Protein AF-A0A6V7QM79-F1 (afdb_monomer)

Solvent-accessible surface area (backbone atoms only — not comparable to full-atom values): 7433 Å² total; per-residue (Å²): 131,86,89,74,79,96,78,82,86,86,71,83,64,54,64,57,100,72,33,39,35,49,75,49,100,92,46,78,46,76,44,45,66,68,53,53,51,54,50,26,56,75,68,74,34,68,89,51,74,74,52,96,56,44,58,67,88,86,70,82,85,65,92,87,55,96,52,61,73,44,66,37,65,64,51,41,52,52,53,52,55,53,57,62,47,35,79,78,39,63,86,43,41,65,49,52,58,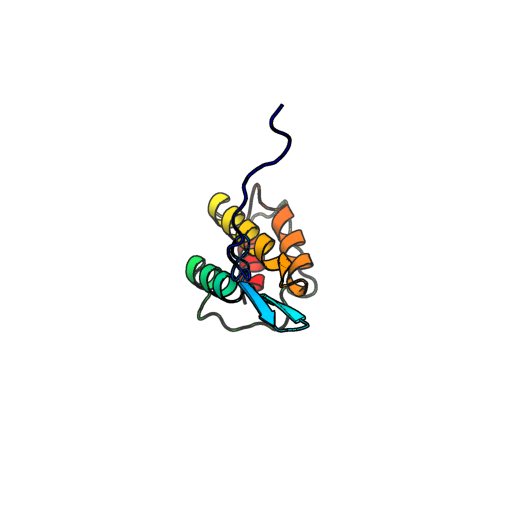59,55,57,78,37,48,85,74,27,26,51,68,50,51,51,53,54,54,41,51,68,48

Foldseek 3Di:
DPPDDDDDDPPDDQDDPQWGWDDDDPDIDIHNVVLLCVLCVVVVNNPPDADPALADPPDDDDLPDPAAWDDLVVLVVLLVSVVVVCVPVVRCVVLSVVLVVCSVTDGPSSVVSSSSNSD

Sequence (119 aa):
MINEFEMTDMGHMAYYLGIEVSQKDEVSFISQKKYAGEILEKFQMADCKPVVTPIEIGLKLNKKGDGKLVNPIYFKQLVGSLRYLTATRSDITYGVGLISRYMEKPTQMHLQAAKRILR

Organism: NCBI:txid296719

Secondary structure (DSSP, 8-state):
-----------S-SEETTEEEEEETTEEEEE-HHHHHHHHHHTT-TTPPP-S-SS-TT----TT--SPB--HHHHHHHHHHHHHHTTT-GGGHHHHHHHGGGSSS-BHHHHHHHHHHT-

Radius of gyration: 18.81 Å; Cα contacts (8 Å, |Δi|>4): 111; chains: 1; bounding box: 40×30×63 Å

pLDDT: mean 91.66, std 7.39, range [57.91, 98.19]

Nearest PDB structures (foldseek):
  1flc-assembly1_D  TM=1.936E-01  e=1.912E+00  Influenza C virus (C/Johannesburg/1/66)
  9h6b-assembly1_B  TM=3.469E-01  e=9.950E+00  Escherichia coli KLY

Mean predicted aligned error: 5.63 Å

Structure (mmCIF, N/CA/C/O backbone):
data_AF-A0A6V7QM79-F1
#
_entry.id   AF-A0A6V7QM79-F1
#
loop_
_atom_site.group_PDB
_atom_site.id
_atom_site.type_symbol
_atom_site.label_atom_id
_atom_site.label_alt_id
_atom_site.label_comp_id
_atom_site.label_asym_id
_atom_site.label_entity_id
_atom_site.label_seq_id
_atom_site.pdbx_PDB_ins_code
_atom_site.Cartn_x
_atom_site.Cartn_y
_atom_site.Cartn_z
_atom_site.occupancy
_atom_site.B_iso_or_equiv
_atom_site.auth_seq_id
_atom_site.auth_comp_id
_atom_site.auth_asym_id
_atom_site.auth_atom_id
_atom_site.pdbx_PDB_model_num
ATOM 1 N N . MET A 1 1 ? 8.038 15.338 44.274 1.00 57.91 1 MET A N 1
ATOM 2 C CA . MET A 1 1 ? 8.011 14.463 43.085 1.00 57.91 1 MET A CA 1
ATOM 3 C C . MET A 1 1 ? 6.551 14.372 42.682 1.00 57.91 1 MET A C 1
ATOM 5 O O . MET A 1 1 ? 5.753 14.005 43.533 1.00 57.91 1 MET A O 1
ATOM 9 N N . ILE A 1 2 ? 6.178 14.850 41.495 1.00 66.12 2 ILE A N 1
ATOM 10 C CA . ILE A 1 2 ? 4.800 14.707 41.007 1.00 66.12 2 ILE A CA 1
ATOM 11 C C . ILE A 1 2 ? 4.726 13.299 40.418 1.00 66.12 2 ILE A C 1
ATOM 13 O O . ILE A 1 2 ? 5.415 13.016 39.442 1.00 66.12 2 ILE A O 1
ATOM 17 N N . ASN A 1 3 ? 3.984 12.412 41.080 1.00 77.94 3 ASN A N 1
ATOM 18 C CA . ASN A 1 3 ? 3.914 10.989 40.734 1.00 77.94 3 ASN A CA 1
ATOM 19 C C . ASN A 1 3 ? 2.774 10.665 39.759 1.00 77.94 3 ASN A C 1
ATOM 21 O O . ASN A 1 3 ? 2.640 9.515 39.354 1.00 77.94 3 ASN A O 1
ATOM 25 N N . GLU A 1 4 ? 1.958 11.654 39.389 1.00 82.69 4 GLU A N 1
ATOM 26 C CA . GLU A 1 4 ? 0.757 11.451 38.581 1.00 82.69 4 GLU A CA 1
ATOM 27 C C . GLU A 1 4 ? 0.588 12.594 37.579 1.00 82.69 4 GLU A C 1
ATOM 29 O O . GLU A 1 4 ? 0.864 13.755 37.885 1.00 82.69 4 GLU A O 1
ATOM 34 N N . PHE A 1 5 ? 0.176 12.239 36.361 1.00 85.94 5 PHE A N 1
ATOM 35 C CA . PHE A 1 5 ? -0.050 13.167 35.258 1.00 85.94 5 PHE A CA 1
ATOM 36 C C . PHE A 1 5 ? -1.551 13.281 35.015 1.00 85.94 5 PHE A C 1
ATOM 38 O O . PHE A 1 5 ? -2.232 12.269 34.853 1.00 85.94 5 PHE A O 1
ATOM 45 N N . GLU A 1 6 ? -2.059 14.507 34.975 1.00 88.00 6 GLU A N 1
ATOM 46 C CA . GLU A 1 6 ? -3.462 14.754 34.663 1.00 88.00 6 GLU A CA 1
ATOM 47 C C . GLU A 1 6 ? -3.719 14.417 33.184 1.00 88.00 6 GLU A C 1
ATOM 49 O O . GLU A 1 6 ? -3.026 14.912 32.291 1.00 88.00 6 GLU A O 1
ATOM 54 N N . MET A 1 7 ? -4.684 13.532 32.919 1.00 91.50 7 MET A N 1
ATOM 55 C CA . MET A 1 7 ? -5.087 13.131 31.569 1.00 91.50 7 MET A CA 1
ATOM 56 C C . MET A 1 7 ? -6.601 13.229 31.411 1.00 91.50 7 MET A C 1
ATOM 58 O O . MET A 1 7 ? -7.361 12.895 32.316 1.00 91.50 7 MET A O 1
ATOM 62 N N . THR A 1 8 ? -7.029 13.675 30.232 1.00 89.19 8 THR A N 1
ATOM 63 C CA . THR A 1 8 ? -8.440 13.783 29.857 1.00 89.19 8 THR A CA 1
ATOM 64 C C . THR A 1 8 ? -8.826 12.614 28.962 1.00 89.19 8 THR A C 1
ATOM 66 O O . THR A 1 8 ? -8.181 12.378 27.940 1.00 89.19 8 THR A O 1
ATOM 69 N N . ASP A 1 9 ? -9.894 11.907 29.326 1.00 88.88 9 ASP A N 1
ATOM 70 C CA . ASP A 1 9 ? -10.512 10.914 28.452 1.00 88.88 9 ASP A CA 1
ATOM 71 C C . ASP A 1 9 ? -11.338 11.626 27.368 1.00 88.88 9 ASP A C 1
ATOM 73 O O . ASP A 1 9 ? -12.258 12.389 27.667 1.00 88.88 9 ASP A O 1
ATOM 77 N N . MET A 1 10 ? -10.984 11.400 26.102 1.00 87.38 10 MET A N 1
ATOM 78 C CA . MET A 1 10 ? -11.690 11.955 24.940 1.00 87.38 10 MET A CA 1
ATOM 79 C C . MET A 1 10 ? -12.802 11.026 24.422 1.00 87.38 10 MET A C 1
ATOM 81 O O . MET A 1 10 ? -13.404 11.308 23.385 1.00 87.38 10 MET A O 1
ATOM 85 N N . GLY A 1 11 ? -13.078 9.925 25.122 1.00 88.44 11 GLY A N 1
ATOM 86 C CA . GLY A 1 11 ? -14.048 8.915 24.730 1.00 88.44 11 GLY A CA 1
ATOM 87 C C . GLY A 1 11 ? -13.528 7.987 23.631 1.00 88.44 11 GLY A C 1
ATOM 88 O O . GLY A 1 11 ? -12.326 7.783 23.451 1.00 88.44 11 GLY A O 1
ATOM 89 N N . HIS A 1 12 ? -14.459 7.395 22.883 1.00 87.75 12 HIS A N 1
ATOM 90 C CA . HIS A 1 12 ? -14.136 6.401 21.862 1.00 87.75 12 HIS A CA 1
ATOM 91 C C . HIS A 1 12 ? -13.298 6.977 20.716 1.00 87.75 12 HIS A C 1
ATOM 93 O O . HIS A 1 12 ? -13.621 7.999 20.107 1.00 87.75 12 HIS A O 1
ATOM 99 N N . MET A 1 13 ? -12.227 6.262 20.380 1.00 89.31 13 MET A N 1
ATOM 100 C CA . MET A 1 13 ? -11.313 6.651 19.317 1.00 89.31 13 MET A CA 1
ATOM 101 C C . MET A 1 13 ? -11.952 6.410 17.947 1.00 89.31 13 MET A C 1
ATOM 103 O O . MET A 1 13 ? -12.269 5.275 17.602 1.00 89.31 13 MET A O 1
ATOM 107 N N . ALA A 1 14 ? -12.080 7.471 17.147 1.00 89.19 14 ALA A N 1
ATOM 108 C CA . ALA A 1 14 ? -12.564 7.384 15.765 1.00 89.19 14 ALA A CA 1
ATOM 109 C C . ALA A 1 14 ? -11.431 7.227 14.734 1.00 89.19 14 ALA A C 1
ATOM 111 O O . ALA A 1 14 ? -11.635 6.651 13.666 1.00 89.19 14 ALA A O 1
ATOM 112 N N . TYR A 1 15 ? -10.233 7.742 15.040 1.00 90.62 15 TYR A N 1
ATOM 113 C CA . TYR A 1 15 ? -9.067 7.676 14.159 1.00 90.62 15 TYR A CA 1
ATOM 114 C C . TYR A 1 15 ? -7.776 7.467 14.948 1.00 90.62 15 TYR A C 1
ATOM 116 O O . TYR A 1 15 ? -7.545 8.127 15.959 1.00 90.62 15 TYR A O 1
ATOM 124 N N . TYR A 1 16 ? -6.891 6.623 14.421 1.00 88.56 16 TYR A N 1
ATOM 125 C CA . TYR A 1 16 ? -5.526 6.454 14.908 1.00 88.56 16 TYR A CA 1
ATOM 126 C C . TYR A 1 16 ? -4.543 6.484 13.745 1.00 88.56 16 TYR A C 1
ATOM 128 O O . TYR A 1 16 ? -4.585 5.624 12.870 1.00 88.56 16 TYR A O 1
ATOM 136 N N . LEU A 1 17 ? -3.662 7.487 13.708 1.00 88.00 17 LEU A N 1
ATOM 137 C CA . LEU A 1 17 ? -2.657 7.670 12.648 1.00 88.00 17 LEU A CA 1
ATOM 138 C C . LEU A 1 17 ? -3.218 7.731 11.207 1.00 88.00 17 LEU A C 1
ATOM 140 O O . LEU A 1 17 ? -2.454 7.619 10.257 1.00 88.00 17 LEU A O 1
ATOM 144 N N . GLY A 1 18 ? -4.522 7.962 11.024 1.00 85.12 18 GLY A N 1
ATOM 145 C CA . GLY A 1 18 ? -5.189 7.924 9.712 1.00 85.12 18 GLY A CA 1
ATOM 146 C C . GLY A 1 18 ? -5.896 6.599 9.404 1.00 85.12 18 GLY A C 1
ATOM 147 O O . GLY A 1 18 ? -6.472 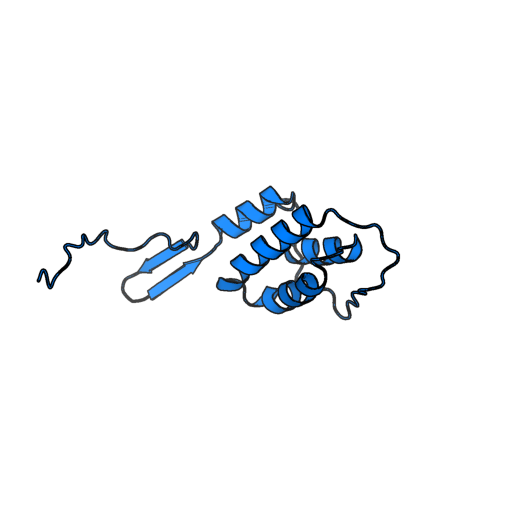6.445 8.330 1.00 85.12 18 GLY A O 1
ATOM 148 N N . ILE A 1 19 ? -5.886 5.660 10.348 1.00 93.50 19 ILE A N 1
ATOM 149 C CA . ILE A 1 19 ? -6.727 4.468 10.348 1.00 93.50 19 ILE A CA 1
ATOM 150 C C . ILE A 1 19 ? -8.053 4.803 11.030 1.00 93.50 19 ILE A C 1
ATOM 152 O O . ILE A 1 19 ? -8.062 5.332 12.138 1.00 93.50 19 ILE A O 1
ATOM 156 N N . GLU A 1 20 ? -9.159 4.492 10.369 1.00 94.50 20 GLU A N 1
ATOM 157 C CA . GLU A 1 20 ? -10.514 4.614 10.900 1.00 94.50 20 GLU A CA 1
ATOM 158 C C . GLU A 1 20 ? -10.760 3.497 11.913 1.00 94.50 20 GLU A C 1
ATOM 160 O O . GLU A 1 20 ? -10.508 2.322 11.631 1.00 94.50 20 GLU A O 1
ATOM 165 N N . VAL A 1 21 ? -11.287 3.861 13.076 1.00 93.75 21 VAL A N 1
ATOM 166 C CA . VAL A 1 21 ? -11.651 2.927 14.138 1.00 93.75 21 VAL A CA 1
ATOM 167 C C . VAL A 1 21 ? -13.144 3.078 14.411 1.00 93.75 21 VAL A C 1
ATOM 169 O O . VAL A 1 21 ? -13.648 4.173 14.644 1.00 93.75 21 VAL A O 1
ATOM 172 N N . S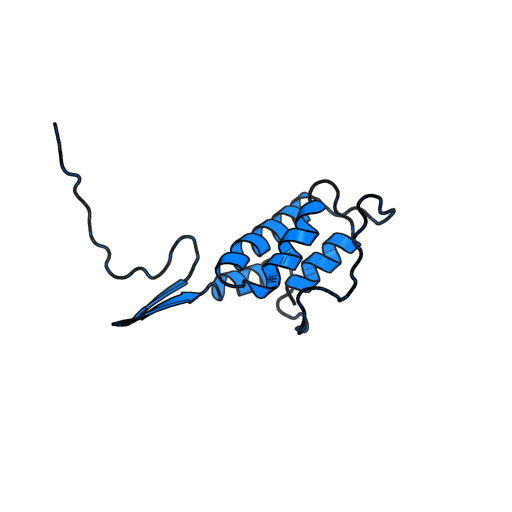ER A 1 22 ? -13.869 1.965 14.352 1.00 91.81 22 SER A N 1
ATOM 173 C CA . SER A 1 22 ? -15.284 1.890 14.707 1.00 91.81 22 SER A CA 1
ATOM 174 C C . SER A 1 22 ? -15.437 0.919 15.865 1.00 91.81 22 SER A C 1
ATOM 176 O O . SER A 1 22 ? -15.255 -0.286 15.706 1.00 91.81 22 SER A O 1
ATOM 178 N N . GLN A 1 23 ? -15.742 1.462 17.039 1.00 90.69 23 GLN A N 1
ATOM 179 C CA . GLN A 1 23 ? -15.949 0.694 18.261 1.00 90.69 23 GLN A CA 1
ATOM 180 C C . GLN A 1 23 ? -17.454 0.500 18.460 1.00 90.69 23 GLN A C 1
ATOM 182 O O . GLN A 1 23 ? -18.211 1.469 18.500 1.00 90.69 23 GLN A O 1
ATOM 187 N N . LYS A 1 24 ? -17.887 -0.758 18.521 1.00 86.69 24 LYS A N 1
ATOM 188 C CA . LYS A 1 24 ? -19.214 -1.189 18.979 1.00 86.69 24 LYS A CA 1
ATOM 189 C C . LYS A 1 24 ? -19.031 -2.012 20.252 1.00 86.69 24 LYS A C 1
ATOM 191 O O . LYS A 1 24 ? -17.920 -2.479 20.487 1.00 86.69 24 LYS A O 1
ATOM 196 N N . ASP A 1 25 ? -20.106 -2.210 21.012 1.00 85.44 25 ASP A N 1
ATOM 197 C CA . ASP A 1 25 ? -20.109 -2.770 22.376 1.00 85.44 25 ASP A CA 1
ATOM 198 C C . ASP A 1 25 ? -19.017 -3.822 22.649 1.00 85.44 25 ASP A C 1
ATOM 200 O O . ASP A 1 25 ? -18.185 -3.622 23.528 1.00 85.44 25 ASP A O 1
ATOM 204 N N . GLU A 1 26 ? -18.952 -4.893 21.849 1.00 87.50 26 GLU A N 1
ATOM 205 C CA . GLU A 1 26 ? -17.960 -5.968 22.031 1.00 87.50 26 GLU A CA 1
ATOM 206 C C . GLU A 1 26 ? -16.916 -6.079 20.908 1.00 87.50 26 GLU A C 1
ATOM 208 O O . GLU A 1 26 ? -16.059 -6.964 20.937 1.00 87.50 26 GLU A O 1
ATOM 213 N N . VAL A 1 27 ? -16.964 -5.217 19.884 1.00 90.19 27 VAL A N 1
ATOM 214 C CA . VAL A 1 27 ? -16.114 -5.365 18.692 1.00 90.19 27 VAL A CA 1
ATOM 215 C C . VAL A 1 27 ? -15.551 -4.031 18.226 1.00 90.19 27 VAL A C 1
ATOM 217 O O . VAL A 1 27 ? -16.276 -3.070 17.975 1.00 90.19 27 VAL A O 1
ATOM 220 N N . SER A 1 28 ? -14.236 -4.007 18.019 1.00 90.25 28 SER A N 1
ATOM 221 C CA . SER A 1 28 ? 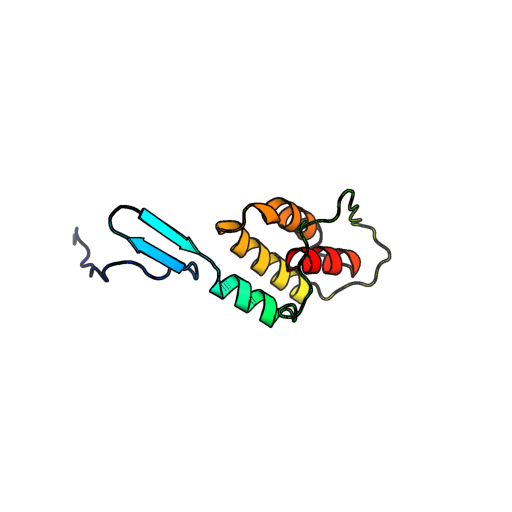-13.542 -2.913 17.343 1.00 90.25 28 SER A CA 1
ATOM 222 C C . SER A 1 28 ? -13.232 -3.294 15.897 1.00 90.25 28 SER A C 1
ATOM 224 O O . SER A 1 28 ? -12.584 -4.305 15.635 1.00 90.25 28 SER A O 1
ATOM 226 N N . PHE A 1 29 ? -13.671 -2.463 14.958 1.00 92.12 29 PHE A N 1
ATOM 227 C CA . PHE A 1 29 ? -13.368 -2.575 13.538 1.00 92.12 29 PHE A CA 1
ATOM 228 C C . PHE A 1 29 ? -12.365 -1.509 13.125 1.00 92.12 29 PHE A C 1
ATOM 230 O O . PHE A 1 29 ? -12.444 -0.359 13.553 1.00 92.12 29 PHE A O 1
ATOM 237 N N . ILE A 1 30 ? -11.444 -1.902 12.254 1.00 93.38 30 ILE A N 1
ATOM 238 C CA . ILE A 1 30 ? -10.371 -1.052 11.756 1.00 93.38 30 ILE A CA 1
ATOM 239 C C . ILE A 1 30 ? -10.479 -0.987 10.231 1.00 93.38 30 ILE A C 1
ATOM 241 O O . ILE A 1 30 ? -10.627 -2.016 9.572 1.00 93.38 30 ILE A O 1
ATOM 245 N N . SER A 1 31 ? -10.414 0.217 9.667 1.00 94.12 31 SER A N 1
ATOM 246 C CA . SER A 1 31 ? -10.543 0.470 8.231 1.00 94.12 31 SER A CA 1
ATOM 247 C C . SER A 1 31 ? -9.551 1.536 7.763 1.00 94.12 31 SER A C 1
ATOM 249 O O . SER A 1 31 ? -9.194 2.453 8.492 1.00 94.12 31 SER A O 1
ATOM 251 N N . GLN A 1 32 ? -9.090 1.428 6.520 1.00 95.56 32 GLN A N 1
ATOM 252 C CA . GLN A 1 32 ? -8.333 2.481 5.831 1.00 95.56 32 GLN A CA 1
ATOM 253 C C . GLN A 1 32 ? -9.031 2.874 4.523 1.00 95.56 32 GLN A C 1
ATOM 255 O O . GLN A 1 32 ? -8.376 3.198 3.533 1.00 95.56 32 GLN A O 1
ATOM 260 N N . LYS A 1 33 ? -10.369 2.813 4.481 1.00 95.06 33 LYS A N 1
ATOM 261 C CA . LYS A 1 33 ? -11.147 3.059 3.261 1.00 95.06 33 LYS A CA 1
ATOM 262 C C . LYS A 1 33 ? -10.916 4.465 2.712 1.00 95.06 33 LYS A C 1
ATOM 264 O O . LYS A 1 33 ? -10.644 4.595 1.518 1.00 95.06 33 LYS A O 1
ATOM 269 N N . LYS A 1 34 ? -10.975 5.503 3.554 1.00 94.44 34 LYS A N 1
ATOM 270 C CA . LYS A 1 34 ? -10.683 6.880 3.130 1.00 94.44 34 LYS A CA 1
ATOM 271 C C . LYS A 1 34 ? -9.263 7.007 2.589 1.00 94.44 34 LYS A C 1
ATOM 273 O O . LYS A 1 34 ? -9.077 7.530 1.496 1.00 94.44 34 LYS A O 1
ATOM 278 N N . TYR A 1 35 ? -8.286 6.446 3.299 1.00 95.69 35 TYR A N 1
ATOM 279 C CA . TYR A 1 35 ? -6.886 6.488 2.878 1.00 95.69 35 TYR A CA 1
ATOM 280 C C . TYR A 1 35 ? -6.644 5.767 1.541 1.00 95.69 35 TYR A C 1
ATOM 282 O O . TYR A 1 35 ? -5.904 6.259 0.691 1.00 95.69 35 TYR A O 1
ATOM 290 N N . ALA A 1 36 ? -7.302 4.626 1.313 1.00 95.56 36 ALA A N 1
ATOM 291 C CA . ALA A 1 36 ? -7.253 3.932 0.030 1.00 95.56 36 ALA A CA 1
ATOM 292 C C . ALA A 1 36 ? -7.779 4.823 -1.108 1.00 95.56 36 ALA A C 1
ATOM 294 O O . ALA A 1 36 ? -7.117 4.938 -2.136 1.00 95.56 36 ALA A O 1
ATOM 295 N N . GLY A 1 37 ? -8.912 5.504 -0.902 1.00 95.81 37 GLY A N 1
ATOM 296 C CA . GLY A 1 37 ? -9.458 6.467 -1.864 1.00 95.81 37 GLY A CA 1
ATOM 297 C C . GLY A 1 37 ? -8.505 7.633 -2.146 1.00 95.81 37 GLY A C 1
ATOM 298 O O . GLY A 1 37 ? -8.212 7.923 -3.301 1.00 95.81 37 GLY A O 1
ATOM 299 N N . GLU A 1 38 ? -7.939 8.243 -1.103 1.00 96.00 38 GLU A N 1
ATOM 300 C CA . GLU A 1 38 ? -6.970 9.342 -1.234 1.00 96.00 38 GLU A CA 1
ATOM 301 C C . GLU A 1 38 ? -5.728 8.939 -2.044 1.00 96.00 38 GLU A C 1
ATOM 303 O O . GLU A 1 38 ? -5.222 9.727 -2.844 1.00 96.00 38 GLU A O 1
ATOM 308 N N . ILE A 1 39 ? -5.235 7.708 -1.876 1.00 96.62 39 ILE A N 1
ATOM 309 C CA . ILE A 1 39 ? -4.120 7.181 -2.672 1.00 96.62 39 ILE A CA 1
ATOM 310 C C . ILE A 1 39 ? -4.518 7.029 -4.142 1.00 96.62 39 ILE A C 1
ATOM 312 O O . ILE A 1 39 ? -3.723 7.384 -5.017 1.00 96.62 39 ILE A O 1
ATOM 316 N N . LEU A 1 40 ? -5.709 6.494 -4.427 1.00 97.25 40 LEU A N 1
ATOM 317 C CA . LEU A 1 40 ? -6.176 6.329 -5.804 1.00 97.25 40 LEU A CA 1
ATOM 318 C C . LEU A 1 40 ? -6.262 7.679 -6.517 1.00 97.25 40 LEU A C 1
ATOM 320 O O . LEU A 1 40 ? -5.739 7.804 -7.623 1.00 97.25 40 LEU A O 1
ATOM 324 N N . GLU A 1 41 ? -6.814 8.700 -5.867 1.00 97.69 41 GLU A N 1
ATOM 325 C CA . GLU A 1 41 ? -6.863 10.064 -6.404 1.00 97.69 41 GLU A CA 1
ATOM 326 C C . GLU A 1 41 ? -5.459 10.643 -6.610 1.00 97.69 41 GLU A C 1
ATOM 328 O O . GLU A 1 41 ? -5.097 11.075 -7.708 1.00 97.69 41 GLU A O 1
ATOM 333 N N . LYS A 1 42 ? -4.609 10.569 -5.578 1.00 97.06 42 LYS A N 1
ATOM 334 C CA . LYS A 1 42 ? -3.240 11.107 -5.597 1.00 97.06 42 LYS A CA 1
ATOM 335 C C . LYS A 1 42 ? -2.405 10.578 -6.762 1.00 97.06 42 LYS A C 1
ATOM 337 O O . LYS A 1 42 ? -1.574 11.308 -7.301 1.00 97.06 42 LYS A O 1
ATOM 342 N N . PHE A 1 43 ? -2.588 9.312 -7.130 1.00 97.25 43 PHE A N 1
ATOM 343 C CA . PHE A 1 43 ? -1.832 8.665 -8.205 1.00 97.25 43 PHE A CA 1
ATOM 344 C C . PHE A 1 43 ? -2.621 8.508 -9.512 1.00 97.25 43 PHE A C 1
ATOM 346 O O . PHE A 1 43 ? -2.133 7.822 -10.417 1.00 97.25 43 PHE A O 1
ATOM 353 N N . GLN A 1 44 ? -3.779 9.172 -9.630 1.00 96.88 44 GLN A N 1
ATOM 354 C CA . GLN A 1 44 ? -4.642 9.186 -10.818 1.00 96.88 44 GLN A CA 1
ATOM 355 C C . GLN A 1 44 ? -5.078 7.774 -11.244 1.00 96.88 44 GLN A C 1
ATOM 357 O O . GLN A 1 44 ? -4.927 7.367 -12.396 1.00 96.88 44 GLN A O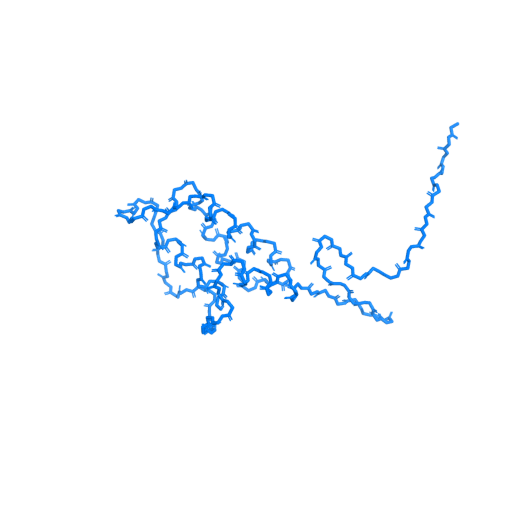 1
ATOM 362 N N . MET A 1 45 ? -5.559 6.998 -10.274 1.00 97.31 45 MET A N 1
ATOM 363 C CA . MET A 1 45 ? -5.984 5.603 -10.417 1.00 97.31 45 MET A CA 1
ATOM 364 C C . MET A 1 45 ? -7.450 5.374 -10.011 1.00 97.31 45 MET A C 1
ATOM 366 O O . MET A 1 45 ? -7.894 4.232 -10.064 1.00 97.31 45 MET A O 1
ATOM 370 N N . ALA A 1 46 ? -8.195 6.419 -9.632 1.00 95.75 46 ALA A N 1
ATOM 371 C CA . ALA A 1 46 ? -9.588 6.315 -9.180 1.00 95.75 46 ALA A CA 1
ATOM 372 C C . ALA A 1 46 ? -10.512 5.641 -10.212 1.00 95.75 46 ALA A C 1
ATOM 374 O O . ALA A 1 46 ? -11.265 4.736 -9.864 1.00 95.75 46 ALA A O 1
ATOM 375 N N . ASP A 1 47 ? -10.364 5.991 -11.492 1.00 95.06 47 ASP A N 1
ATOM 376 C CA . ASP A 1 47 ? -11.152 5.416 -12.594 1.00 95.06 47 ASP A CA 1
ATOM 377 C C . ASP A 1 47 ? -10.522 4.151 -13.208 1.00 95.06 47 ASP A C 1
ATOM 379 O O . ASP A 1 47 ? -10.914 3.685 -14.285 1.00 95.06 47 ASP A O 1
ATOM 383 N N . CYS A 1 48 ? -9.481 3.593 -12.582 1.00 94.69 48 CYS A N 1
ATOM 384 C CA . CYS A 1 48 ? -8.797 2.440 -13.143 1.00 94.69 48 CYS A CA 1
ATOM 385 C C . CYS A 1 48 ? -9.636 1.164 -12.994 1.00 94.69 48 CYS A C 1
ATOM 387 O O . CYS A 1 48 ? -10.226 0.895 -11.952 1.00 94.69 48 CYS A O 1
ATOM 389 N N . LYS A 1 49 ? -9.645 0.321 -14.035 1.00 95.00 49 LYS A N 1
ATOM 390 C CA . LYS A 1 49 ? -10.360 -0.962 -13.991 1.00 95.00 49 LYS A CA 1
ATOM 391 C C . LYS A 1 49 ? -9.747 -1.883 -12.934 1.00 95.00 49 LYS A C 1
ATOM 393 O O . LYS A 1 49 ? -8.530 -2.117 -13.027 1.00 95.00 49 LYS A O 1
ATOM 398 N N . PRO A 1 50 ? -10.562 -2.480 -12.048 1.00 93.69 50 PRO A N 1
ATOM 399 C CA . PRO A 1 50 ? -10.044 -3.304 -10.978 1.00 93.69 50 PRO A CA 1
ATOM 400 C C . PRO A 1 50 ? -9.397 -4.588 -11.502 1.00 93.69 50 PRO A C 1
ATOM 402 O O . PRO A 1 50 ? -9.707 -5.053 -12.607 1.00 93.69 50 PRO A O 1
ATOM 405 N N . VAL A 1 51 ? -8.494 -5.171 -10.718 1.00 93.38 51 VAL A N 1
ATOM 406 C CA . VAL A 1 51 ? -7.891 -6.481 -11.002 1.00 93.38 51 VAL A CA 1
ATOM 407 C C . VAL A 1 51 ? -8.015 -7.417 -9.808 1.00 93.38 51 VAL A C 1
ATOM 409 O O . VAL A 1 51 ? -7.897 -7.017 -8.660 1.00 93.38 51 VAL A O 1
ATOM 412 N N . VAL A 1 52 ? -8.220 -8.704 -10.089 1.00 90.62 52 VAL A N 1
ATOM 413 C CA . VAL A 1 52 ? -8.376 -9.718 -9.033 1.00 90.62 52 VAL A CA 1
ATOM 414 C C . VAL A 1 52 ? -7.054 -9.994 -8.310 1.00 90.62 52 VAL A C 1
ATOM 416 O O . VAL A 1 52 ? -7.055 -10.327 -7.129 1.00 90.62 52 VAL A O 1
ATOM 419 N N . THR A 1 53 ? -5.916 -9.868 -9.004 1.00 92.25 53 THR A N 1
ATOM 420 C CA . THR A 1 53 ? -4.600 -10.165 -8.427 1.00 92.25 53 THR A CA 1
ATOM 421 C C . THR A 1 53 ? -3.735 -8.905 -8.298 1.00 92.25 53 THR A C 1
ATOM 423 O O . THR A 1 53 ? -3.441 -8.265 -9.319 1.00 92.25 53 THR A O 1
ATOM 426 N N . PRO A 1 54 ? -3.223 -8.591 -7.087 1.00 90.50 54 PRO A N 1
ATOM 427 C CA . PRO A 1 54 ? -2.355 -7.428 -6.864 1.00 90.50 54 PRO A CA 1
ATOM 428 C C . PRO A 1 54 ? -1.061 -7.461 -7.688 1.00 90.50 54 PRO A C 1
ATOM 430 O O . PRO A 1 54 ? -0.497 -6.426 -8.036 1.00 90.50 54 PRO A O 1
ATOM 433 N N . ILE A 1 55 ? -0.586 -8.666 -8.017 1.00 93.12 55 ILE A N 1
ATOM 434 C CA . ILE A 1 55 ? 0.618 -8.917 -8.809 1.00 93.12 55 ILE A CA 1
ATOM 435 C C . ILE A 1 55 ? 0.294 -9.884 -9.949 1.00 93.12 55 ILE A C 1
ATOM 437 O O . ILE A 1 55 ? -0.605 -10.722 -9.857 1.00 93.12 55 ILE A O 1
ATOM 441 N N . GLU A 1 56 ? 1.012 -9.729 -11.054 1.00 90.12 56 GLU A N 1
ATOM 442 C CA . GLU A 1 56 ? 0.955 -10.641 -12.190 1.00 90.12 56 GLU A CA 1
ATOM 443 C C . GLU A 1 56 ? 1.702 -11.947 -11.878 1.00 90.12 56 GLU A C 1
ATOM 445 O O . GLU A 1 56 ? 2.805 -11.941 -11.324 1.00 90.12 56 GLU A O 1
ATOM 450 N N . ILE A 1 57 ? 1.094 -13.082 -12.222 1.00 86.44 57 ILE A N 1
ATOM 451 C CA . ILE A 1 57 ? 1.674 -14.403 -11.966 1.00 86.44 57 ILE A CA 1
ATOM 452 C C . ILE A 1 57 ? 2.946 -14.555 -12.808 1.00 86.44 57 ILE A C 1
ATOM 454 O O . ILE A 1 57 ? 2.932 -14.332 -14.013 1.00 86.44 57 ILE A O 1
ATOM 458 N N . GLY A 1 58 ? 4.054 -14.937 -12.170 1.00 85.12 58 GLY A N 1
ATOM 459 C CA . GLY A 1 58 ? 5.338 -15.113 -12.854 1.00 85.12 58 GLY A CA 1
ATOM 460 C C . GLY A 1 58 ? 6.075 -13.811 -13.191 1.00 85.12 58 GLY A C 1
ATOM 461 O O . GLY A 1 58 ? 7.068 -13.862 -13.918 1.00 85.12 58 GLY A O 1
ATOM 462 N N . LEU A 1 59 ? 5.640 -12.662 -12.658 1.00 87.00 59 LEU A N 1
ATOM 463 C CA . LEU A 1 59 ? 6.297 -11.373 -12.874 1.00 87.00 59 LEU A CA 1
ATOM 464 C C . LEU A 1 59 ? 7.778 -11.415 -12.459 1.00 87.00 59 LEU A C 1
ATOM 466 O O . LEU A 1 59 ? 8.113 -11.611 -11.289 1.00 87.00 59 LEU A O 1
ATOM 470 N N . LYS A 1 60 ? 8.673 -11.163 -13.419 1.00 86.31 60 LYS A N 1
ATOM 471 C CA . LYS A 1 60 ? 10.118 -11.032 -13.189 1.00 86.31 60 LYS A CA 1
ATOM 472 C C . LYS A 1 60 ? 10.530 -9.568 -13.304 1.00 86.31 60 LYS A C 1
ATOM 474 O O . LYS A 1 60 ? 10.561 -9.012 -14.396 1.00 86.31 60 LYS A O 1
ATOM 479 N N . LEU A 1 61 ? 10.856 -8.953 -12.167 1.00 87.00 61 LEU A N 1
ATOM 480 C CA . LEU A 1 61 ? 11.392 -7.592 -12.114 1.00 87.00 61 LEU A CA 1
ATOM 481 C C . LEU A 1 61 ? 12.924 -7.629 -12.093 1.00 87.00 61 LEU A C 1
ATOM 483 O O . LEU A 1 61 ? 13.533 -8.267 -11.231 1.00 87.00 61 LEU A O 1
ATOM 487 N N . ASN A 1 62 ? 13.562 -6.901 -13.005 1.00 83.88 62 ASN A N 1
ATOM 488 C CA . ASN A 1 62 ? 15.015 -6.919 -13.159 1.00 83.88 62 ASN A CA 1
ATOM 489 C C . ASN A 1 62 ? 15.649 -5.633 -12.620 1.00 83.88 62 ASN A C 1
ATOM 491 O O . ASN A 1 62 ? 15.269 -4.531 -13.002 1.00 83.88 62 ASN A O 1
ATOM 495 N N . LYS A 1 63 ? 16.683 -5.769 -11.774 1.00 74.25 63 LYS A N 1
ATOM 496 C CA . LYS A 1 63 ? 17.460 -4.615 -11.274 1.00 74.25 63 LYS A CA 1
ATOM 497 C C . LYS A 1 63 ? 18.323 -3.971 -12.362 1.00 74.25 63 LYS A C 1
ATOM 499 O O . LYS A 1 63 ? 18.553 -2.771 -12.321 1.00 74.25 63 LYS A O 1
ATOM 504 N N . LYS A 1 64 ? 18.801 -4.776 -13.315 1.00 69.38 64 LYS A N 1
ATOM 505 C CA . LYS A 1 64 ? 19.685 -4.367 -14.419 1.00 69.38 64 LYS A CA 1
ATOM 506 C C . LYS A 1 64 ? 18.902 -4.016 -15.694 1.00 69.38 64 LYS A C 1
ATOM 508 O O . LYS A 1 64 ? 19.327 -4.371 -16.780 1.00 69.38 64 LYS A O 1
ATOM 513 N N . GLY A 1 65 ? 17.702 -3.456 -15.560 1.00 59.66 65 GLY A N 1
ATOM 514 C CA . GLY A 1 65 ? 16.817 -3.264 -16.706 1.00 59.66 65 GLY A CA 1
ATOM 515 C C . GLY A 1 65 ? 17.189 -2.032 -17.525 1.00 59.66 65 GLY A C 1
ATOM 516 O O . GLY A 1 65 ? 17.156 -0.927 -16.991 1.00 59.66 65 GLY A O 1
ATOM 517 N N . ASP A 1 66 ? 17.392 -2.220 -18.827 1.00 66.88 66 ASP A N 1
ATOM 518 C CA . ASP A 1 66 ? 17.583 -1.196 -19.875 1.00 66.88 66 ASP A CA 1
ATOM 519 C C . ASP A 1 66 ? 16.331 -0.315 -20.109 1.00 66.88 66 ASP A C 1
ATOM 521 O O . ASP A 1 66 ? 16.150 0.317 -21.148 1.00 66.88 66 ASP A O 1
ATOM 525 N N . GLY A 1 67 ? 15.403 -0.316 -19.152 1.00 76.75 67 GLY A N 1
ATOM 526 C CA . GLY A 1 67 ? 14.135 0.383 -19.234 1.00 76.75 67 GLY A CA 1
ATOM 527 C C . GLY A 1 67 ? 14.268 1.856 -18.870 1.00 76.75 67 GLY A C 1
ATOM 528 O O . GLY A 1 67 ? 15.117 2.256 -18.073 1.00 76.75 67 GLY A O 1
ATOM 529 N N . LYS A 1 68 ? 13.350 2.667 -19.399 1.00 90.38 68 LYS A N 1
ATOM 530 C CA . LYS A 1 68 ? 13.263 4.094 -19.078 1.00 90.38 68 LYS A CA 1
ATOM 531 C C . LYS A 1 68 ? 13.159 4.295 -17.563 1.00 90.38 68 LYS A C 1
ATOM 533 O O . LYS A 1 68 ? 12.253 3.749 -16.923 1.00 90.38 68 LYS A O 1
ATOM 538 N N . LEU A 1 69 ? 14.088 5.074 -17.010 1.00 93.81 69 LEU A N 1
ATOM 539 C CA . LEU A 1 69 ? 14.078 5.456 -15.602 1.00 93.81 69 LEU A CA 1
ATOM 540 C C . LEU A 1 69 ? 12.845 6.305 -15.286 1.00 93.81 69 LEU A C 1
ATOM 542 O O . LEU A 1 69 ? 12.380 7.102 -16.103 1.00 93.81 69 LEU A O 1
ATOM 546 N N . VAL A 1 70 ? 12.330 6.125 -14.076 1.00 95.00 70 VAL A N 1
ATOM 547 C CA . VAL A 1 70 ? 11.200 6.876 -13.525 1.00 95.00 70 VAL A CA 1
ATOM 548 C C . VAL A 1 70 ? 11.710 7.775 -12.406 1.00 95.00 70 VAL A C 1
ATOM 550 O O . VAL A 1 70 ? 12.710 7.463 -11.761 1.00 95.00 70 VAL A O 1
ATOM 553 N N . ASN A 1 71 ? 11.009 8.881 -12.147 1.00 96.50 71 ASN A N 1
ATOM 554 C CA . ASN A 1 71 ? 11.310 9.739 -11.008 1.00 96.50 71 ASN A CA 1
ATOM 555 C C . ASN A 1 71 ? 11.293 8.920 -9.690 1.00 96.50 71 ASN A C 1
ATOM 557 O O . ASN A 1 71 ? 10.229 8.430 -9.288 1.00 96.50 71 ASN A O 1
ATOM 561 N N . PRO A 1 72 ? 12.437 8.783 -8.992 1.00 96.06 72 PRO A N 1
ATOM 562 C CA . PRO A 1 72 ? 12.530 7.971 -7.785 1.00 96.06 72 PRO A CA 1
ATOM 563 C C . PRO A 1 72 ? 11.715 8.535 -6.621 1.00 96.06 72 PRO A C 1
ATOM 565 O O . PRO A 1 72 ? 11.239 7.762 -5.796 1.00 96.06 72 PRO A O 1
ATOM 568 N N . ILE A 1 73 ? 11.506 9.854 -6.550 1.00 97.75 73 ILE A N 1
ATOM 569 C CA . ILE A 1 73 ? 10.691 10.484 -5.501 1.00 97.75 73 ILE A CA 1
ATOM 570 C C . ILE A 1 73 ? 9.234 10.056 -5.658 1.00 97.75 73 ILE A C 1
ATOM 572 O O . ILE A 1 73 ? 8.634 9.563 -4.706 1.00 97.75 73 ILE A O 1
ATOM 576 N N . TYR A 1 74 ? 8.695 10.164 -6.875 1.00 97.62 74 TYR A N 1
ATOM 577 C CA . TYR A 1 74 ? 7.328 9.743 -7.182 1.00 97.62 74 TYR A CA 1
ATOM 578 C C . TYR A 1 74 ? 7.114 8.256 -6.864 1.00 97.62 74 TYR A C 1
ATOM 580 O O . TYR A 1 74 ? 6.145 7.878 -6.208 1.00 97.62 74 TYR A O 1
ATOM 588 N N . PHE A 1 75 ? 8.063 7.403 -7.264 1.00 97.75 75 PHE A N 1
ATOM 589 C CA . PHE A 1 75 ? 7.988 5.972 -6.984 1.00 97.75 75 PHE A CA 1
ATOM 590 C C . PHE A 1 75 ? 8.055 5.661 -5.480 1.00 97.75 75 PHE A C 1
ATOM 592 O O . PHE A 1 75 ? 7.252 4.876 -4.984 1.00 97.75 75 PHE A O 1
ATOM 599 N N . LYS A 1 76 ? 8.962 6.302 -4.729 1.00 97.88 76 LYS A N 1
ATOM 600 C CA . LYS A 1 76 ? 9.064 6.145 -3.267 1.00 97.88 76 LYS A CA 1
ATOM 601 C C . LYS A 1 76 ? 7.796 6.601 -2.550 1.00 97.88 76 LYS A C 1
ATOM 603 O O . LYS A 1 76 ? 7.359 5.920 -1.629 1.00 97.88 76 LYS A O 1
ATOM 608 N N . GLN A 1 77 ? 7.192 7.709 -2.980 1.00 98.00 77 GLN A N 1
ATOM 609 C CA . GLN A 1 77 ? 5.919 8.182 -2.432 1.00 98.00 77 GLN A CA 1
ATOM 610 C C . GLN A 1 77 ? 4.809 7.146 -2.634 1.00 98.00 77 GLN A C 1
ATOM 612 O O . GLN A 1 77 ? 4.081 6.848 -1.692 1.00 98.00 77 GLN A O 1
ATOM 617 N N . LEU A 1 78 ? 4.715 6.559 -3.829 1.00 98.19 78 LEU A N 1
ATOM 618 C CA . LEU A 1 78 ? 3.731 5.523 -4.138 1.00 98.19 78 LEU A CA 1
ATOM 619 C C . LEU A 1 78 ? 3.960 4.243 -3.323 1.00 98.19 78 LEU A C 1
ATOM 621 O O . LEU A 1 78 ? 3.030 3.732 -2.704 1.00 98.19 78 LEU A O 1
ATOM 625 N N . VAL A 1 79 ? 5.202 3.762 -3.247 1.00 98.00 79 VAL A N 1
ATOM 626 C CA . VAL A 1 79 ? 5.562 2.589 -2.432 1.00 98.00 79 VAL A CA 1
ATOM 627 C C . VAL A 1 79 ? 5.295 2.834 -0.943 1.00 98.00 79 VAL A C 1
ATOM 629 O O . VAL A 1 79 ? 4.808 1.938 -0.257 1.00 98.00 79 VAL A O 1
ATOM 632 N N . GLY A 1 80 ? 5.604 4.028 -0.432 1.00 97.44 80 GLY A N 1
ATOM 633 C CA . GLY A 1 80 ? 5.346 4.411 0.957 1.00 97.44 80 GLY A CA 1
ATOM 634 C C . GLY A 1 80 ? 3.854 4.431 1.284 1.00 97.44 80 GLY A C 1
ATOM 635 O O . GLY A 1 80 ? 3.442 3.843 2.280 1.00 97.44 80 GLY A O 1
ATOM 636 N N . SER A 1 81 ? 3.045 5.021 0.402 1.00 96.94 81 SER A N 1
ATOM 637 C CA . SER A 1 81 ? 1.583 5.016 0.512 1.00 96.94 81 SER A CA 1
ATOM 638 C C . SER A 1 81 ? 1.007 3.596 0.535 1.00 96.94 81 SER A C 1
ATOM 640 O O . SER A 1 81 ? 0.231 3.250 1.423 1.00 96.94 81 SER A O 1
ATOM 642 N N . LEU A 1 82 ? 1.452 2.733 -0.381 1.00 97.38 82 LEU A N 1
ATOM 643 C CA . LEU A 1 82 ? 1.040 1.328 -0.410 1.00 97.38 82 LEU A CA 1
ATOM 644 C C . LEU A 1 82 ? 1.476 0.553 0.840 1.00 97.38 82 LEU A C 1
ATOM 646 O O . LEU A 1 82 ? 0.731 -0.288 1.329 1.00 97.38 82 LEU A O 1
ATOM 650 N N . ARG A 1 83 ? 2.665 0.841 1.381 1.00 96.62 83 ARG A N 1
ATOM 651 C CA . ARG A 1 83 ? 3.148 0.225 2.624 1.00 96.62 83 ARG A CA 1
ATOM 652 C C . ARG A 1 83 ? 2.288 0.595 3.826 1.00 96.62 83 ARG A C 1
ATOM 654 O O . ARG A 1 83 ? 2.146 -0.223 4.720 1.00 96.62 83 ARG A O 1
ATOM 661 N N . TYR A 1 84 ? 1.704 1.787 3.864 1.00 95.69 84 TYR A N 1
ATOM 662 C CA . TYR A 1 84 ? 0.795 2.127 4.955 1.00 95.69 84 TYR A CA 1
ATOM 663 C C . TYR A 1 84 ? -0.545 1.379 4.853 1.00 95.69 84 TYR A C 1
ATOM 665 O 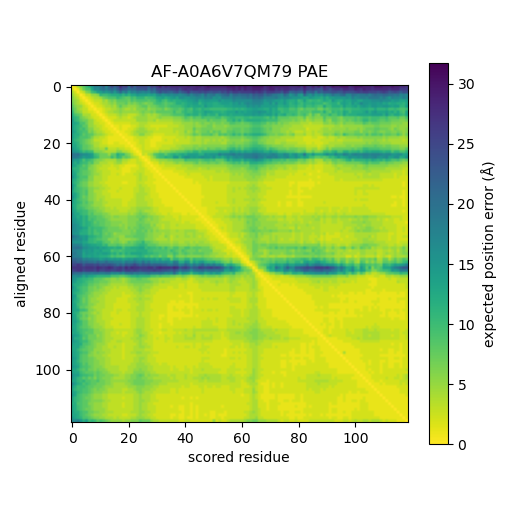O . TYR A 1 84 ? -1.099 0.971 5.873 1.00 95.69 84 TYR A O 1
ATOM 673 N N . LEU A 1 85 ? -1.025 1.112 3.631 1.00 95.31 85 LEU A N 1
ATOM 674 C CA . LEU A 1 85 ? -2.231 0.307 3.397 1.00 95.31 85 LEU A CA 1
ATOM 675 C C . LEU A 1 85 ? -2.092 -1.157 3.834 1.00 95.31 85 LEU A C 1
ATOM 677 O O . LEU A 1 85 ? -3.101 -1.789 4.144 1.00 95.31 85 LEU A O 1
ATOM 681 N N . THR A 1 86 ? -0.875 -1.714 3.903 1.00 95.62 86 THR A N 1
ATOM 682 C CA . THR A 1 86 ? -0.696 -3.120 4.316 1.00 95.62 86 THR A CA 1
ATOM 683 C C . THR A 1 86 ? -1.149 -3.386 5.752 1.00 95.62 86 THR A C 1
ATOM 685 O O . THR A 1 86 ? -1.321 -4.543 6.117 1.00 95.62 86 THR A O 1
ATOM 688 N N . ALA A 1 87 ? -1.361 -2.339 6.561 1.00 93.12 87 ALA A N 1
ATOM 689 C CA . ALA A 1 87 ? -1.909 -2.462 7.909 1.00 93.12 87 ALA A CA 1
ATOM 690 C C . ALA A 1 87 ? -3.323 -3.071 7.923 1.00 93.12 87 ALA A C 1
ATOM 692 O O . ALA A 1 87 ? -3.649 -3.816 8.841 1.00 93.12 87 ALA A O 1
ATOM 693 N N . THR A 1 88 ? -4.143 -2.796 6.901 1.00 93.94 88 THR A N 1
ATOM 694 C CA . THR A 1 88 ? -5.500 -3.366 6.764 1.00 93.94 88 THR A CA 1
ATOM 695 C C . THR A 1 88 ? -5.687 -4.220 5.504 1.00 93.94 88 THR A C 1
ATOM 697 O O . THR A 1 88 ? -6.644 -4.985 5.417 1.00 93.94 88 THR A O 1
ATOM 700 N N . ARG A 1 89 ? -4.764 -4.141 4.534 1.00 92.38 89 ARG A N 1
ATOM 701 C CA . ARG A 1 89 ? -4.763 -4.910 3.276 1.00 92.38 89 ARG A CA 1
ATOM 702 C C . ARG A 1 89 ? -3.568 -5.859 3.209 1.00 92.38 89 ARG A C 1
ATOM 704 O O . ARG A 1 89 ? -2.555 -5.578 2.569 1.00 92.38 89 ARG A O 1
ATOM 711 N N . SER A 1 90 ? -3.660 -6.997 3.890 1.00 93.69 90 SER A N 1
ATOM 712 C CA . SER A 1 90 ? -2.565 -7.977 3.926 1.00 93.69 90 SER A CA 1
ATOM 713 C C . SER A 1 90 ? -2.300 -8.642 2.566 1.00 93.69 90 SER A C 1
ATOM 715 O O . SER A 1 90 ? -1.156 -9.000 2.277 1.00 93.69 90 SER A O 1
ATOM 717 N N . ASP A 1 91 ? -3.310 -8.727 1.698 1.00 94.19 91 ASP A N 1
ATOM 718 C CA . ASP A 1 91 ? -3.267 -9.323 0.357 1.00 94.19 91 ASP A CA 1
ATOM 719 C C . ASP A 1 91 ? -2.250 -8.656 -0.585 1.00 94.19 91 ASP A C 1
ATOM 721 O O . ASP A 1 91 ? -1.645 -9.325 -1.425 1.00 94.19 91 ASP A O 1
ATOM 725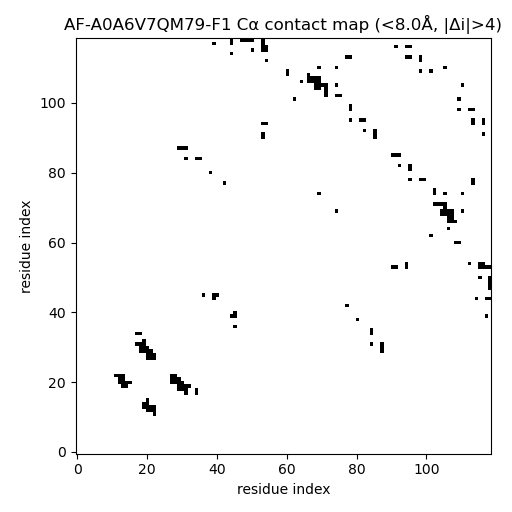 N N . ILE A 1 92 ? -1.989 -7.354 -0.419 1.00 96.00 92 ILE A N 1
ATOM 726 C CA . ILE A 1 92 ? -1.029 -6.618 -1.258 1.00 96.00 92 ILE A CA 1
ATOM 727 C C . ILE A 1 92 ? 0.412 -6.663 -0.724 1.00 96.00 92 ILE A C 1
ATOM 729 O O . ILE A 1 92 ? 1.342 -6.259 -1.428 1.00 96.00 92 ILE A O 1
ATOM 733 N N . THR A 1 93 ? 0.631 -7.167 0.497 1.00 96.50 93 THR A N 1
ATOM 734 C CA . THR A 1 93 ? 1.916 -7.083 1.222 1.00 96.50 93 THR A CA 1
ATOM 735 C C . THR A 1 93 ? 3.084 -7.646 0.420 1.00 96.50 93 THR A C 1
ATOM 737 O O . THR A 1 93 ? 4.144 -7.020 0.333 1.00 96.50 93 THR A O 1
ATOM 740 N N . TYR A 1 94 ? 2.889 -8.803 -0.221 1.00 95.25 94 TYR A N 1
ATOM 741 C CA . TYR A 1 94 ? 3.911 -9.417 -1.068 1.00 95.25 94 TYR A CA 1
ATOM 742 C C . TYR A 1 94 ? 4.311 -8.498 -2.231 1.00 95.25 94 TYR A C 1
ATOM 744 O O . TYR A 1 94 ? 5.500 -8.258 -2.456 1.00 95.25 94 TYR A O 1
ATOM 752 N N . GLY A 1 95 ? 3.324 -7.941 -2.939 1.00 95.81 95 GLY A N 1
ATOM 753 C CA . GLY A 1 95 ? 3.559 -7.044 -4.066 1.00 95.81 95 GLY A CA 1
ATOM 754 C C . GLY A 1 95 ? 4.305 -5.783 -3.653 1.00 95.81 95 GLY A C 1
ATOM 755 O O . GLY A 1 95 ? 5.297 -5.420 -4.287 1.00 95.81 95 GLY A O 1
ATOM 756 N N . VAL A 1 96 ? 3.894 -5.169 -2.541 1.00 97.38 96 VAL A N 1
ATOM 757 C CA . VAL A 1 96 ? 4.558 -3.988 -1.972 1.00 97.38 96 VAL A CA 1
ATOM 758 C C . VAL A 1 96 ? 6.003 -4.308 -1.582 1.00 97.38 96 VAL A C 1
ATOM 760 O O . VAL A 1 96 ? 6.921 -3.545 -1.899 1.00 97.38 96 VAL A O 1
ATOM 763 N N . GLY A 1 97 ? 6.238 -5.457 -0.944 1.00 96.12 97 GLY A N 1
ATOM 764 C CA . GLY A 1 97 ? 7.578 -5.937 -0.606 1.00 96.12 97 GLY A CA 1
ATOM 765 C C . GLY A 1 97 ? 8.465 -6.140 -1.837 1.00 96.12 97 GLY A C 1
ATOM 766 O O . GLY A 1 97 ? 9.635 -5.748 -1.826 1.00 96.12 97 GLY A O 1
ATOM 767 N N . LEU A 1 98 ? 7.910 -6.689 -2.920 1.00 95.19 98 LEU A N 1
ATOM 768 C CA . LEU A 1 98 ? 8.622 -6.917 -4.175 1.00 95.19 98 LEU A CA 1
ATOM 769 C C . LEU A 1 98 ? 9.063 -5.599 -4.833 1.00 95.19 98 LEU A C 1
ATOM 771 O O . LEU A 1 98 ? 10.253 -5.424 -5.100 1.00 95.19 98 LEU A O 1
ATOM 775 N N . ILE A 1 99 ? 8.144 -4.650 -5.046 1.00 95.88 99 ILE A N 1
ATOM 776 C CA . ILE A 1 99 ? 8.454 -3.369 -5.715 1.00 95.88 99 ILE A CA 1
ATOM 777 C C . ILE A 1 99 ? 9.400 -2.480 -4.896 1.00 95.88 99 ILE A C 1
ATOM 779 O O . ILE A 1 99 ? 10.165 -1.693 -5.454 1.00 95.88 99 ILE A O 1
ATOM 783 N N . SER A 1 100 ? 9.417 -2.643 -3.571 1.00 96.19 100 SER A N 1
ATOM 784 C CA . SER A 1 100 ? 10.269 -1.854 -2.674 1.00 96.19 100 SER A CA 1
ATOM 785 C C . SER A 1 100 ? 11.765 -2.070 -2.901 1.00 96.19 100 SER A C 1
ATOM 787 O O . SER A 1 100 ? 12.574 -1.203 -2.577 1.00 96.19 100 SER A O 1
ATOM 789 N N . ARG A 1 101 ? 12.154 -3.190 -3.518 1.00 94.69 101 ARG A N 1
ATOM 790 C CA . ARG A 1 101 ? 13.555 -3.520 -3.832 1.00 94.69 101 ARG A CA 1
ATOM 791 C C . ARG A 1 101 ? 14.178 -2.604 -4.892 1.00 94.69 101 ARG A C 1
ATOM 793 O O . ARG A 1 101 ? 15.390 -2.660 -5.089 1.00 94.69 101 ARG A O 1
ATOM 800 N N . TYR A 1 102 ? 13.362 -1.796 -5.572 1.00 93.94 102 TYR A N 1
ATOM 801 C CA . TYR A 1 102 ? 13.751 -0.985 -6.729 1.00 93.94 102 TYR A CA 1
ATOM 802 C C . TYR A 1 102 ? 13.598 0.526 -6.487 1.00 93.94 102 TYR A C 1
ATOM 804 O O . TYR A 1 102 ? 13.622 1.307 -7.432 1.00 93.94 102 TYR A O 1
ATOM 812 N N . MET A 1 103 ? 13.454 0.959 -5.227 1.00 94.00 103 MET A N 1
ATOM 813 C CA . MET A 1 103 ? 13.232 2.371 -4.875 1.00 94.00 103 MET A CA 1
ATOM 814 C C . MET A 1 103 ? 14.410 3.306 -5.188 1.00 94.00 103 MET A C 1
ATOM 816 O O . MET A 1 103 ? 14.207 4.514 -5.292 1.00 94.00 103 MET A O 1
ATOM 820 N N . GLU A 1 104 ? 15.632 2.785 -5.305 1.00 92.62 104 GLU A N 1
ATOM 821 C CA . GLU A 1 104 ? 16.819 3.591 -5.620 1.00 92.62 104 GLU A CA 1
ATOM 822 C C . GLU A 1 104 ? 16.824 4.045 -7.088 1.00 92.62 104 GLU A C 1
ATOM 824 O O . GLU A 1 104 ? 16.994 5.229 -7.369 1.00 92.62 104 GLU A O 1
ATOM 829 N N . LYS A 1 105 ? 16.595 3.104 -8.013 1.00 92.94 105 LYS A N 1
ATOM 830 C CA . LYS A 1 105 ? 16.614 3.313 -9.468 1.00 92.94 105 LYS A CA 1
ATOM 831 C C . LYS A 1 105 ? 15.403 2.625 -10.120 1.00 92.94 105 LYS A C 1
ATOM 833 O O . LYS A 1 105 ? 15.550 1.561 -10.727 1.00 92.94 105 LYS A O 1
ATOM 838 N N . PRO A 1 106 ? 14.185 3.173 -9.957 1.00 94.94 106 PRO A N 1
ATOM 839 C CA . PRO A 1 106 ? 12.987 2.574 -10.527 1.00 94.94 106 PRO A CA 1
ATOM 840 C C . PRO A 1 106 ? 12.925 2.790 -12.042 1.00 94.94 106 PRO A C 1
ATOM 842 O O . PRO A 1 106 ? 13.376 3.804 -12.573 1.00 94.94 106 PRO A O 1
ATOM 845 N N . THR A 1 107 ? 12.313 1.835 -12.735 1.00 95.38 107 THR A N 1
ATOM 846 C CA . THR A 1 107 ? 12.097 1.860 -14.185 1.00 95.38 107 THR A CA 1
ATOM 847 C C . THR A 1 107 ? 10.599 1.856 -14.460 1.00 95.38 107 THR A C 1
ATOM 849 O O . THR A 1 107 ? 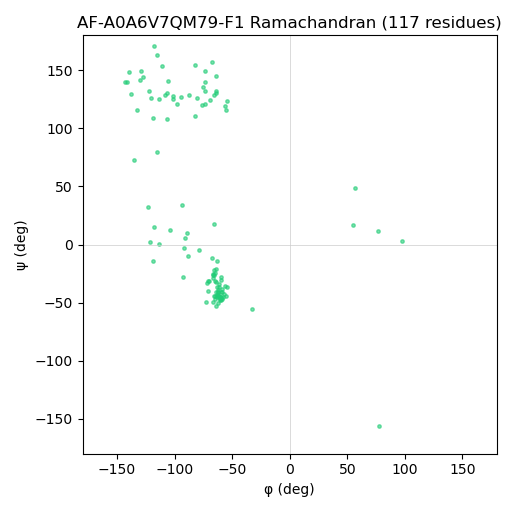9.789 1.628 -13.554 1.00 95.38 107 THR A O 1
ATOM 852 N N . GLN A 1 108 ? 10.210 2.064 -15.716 1.00 93.88 108 GLN A N 1
ATOM 853 C CA . GLN A 1 108 ? 8.804 2.025 -16.116 1.00 93.88 108 GLN A CA 1
ATOM 854 C C . GLN A 1 108 ? 8.120 0.695 -15.756 1.00 93.88 108 GLN A C 1
ATOM 856 O O . GLN A 1 108 ? 6.969 0.701 -15.328 1.00 93.88 108 GLN A O 1
ATOM 861 N N . MET A 1 109 ? 8.841 -0.427 -15.849 1.00 93.69 109 MET A N 1
ATOM 862 C CA . MET A 1 109 ? 8.349 -1.752 -15.454 1.00 93.69 109 MET A CA 1
ATOM 863 C C . MET A 1 109 ? 8.041 -1.816 -13.951 1.00 93.69 109 MET A C 1
ATOM 865 O O . MET A 1 109 ? 6.984 -2.301 -13.549 1.00 93.69 109 MET A O 1
ATOM 869 N N . HIS A 1 110 ? 8.927 -1.265 -13.112 1.00 95.25 110 HIS A N 1
ATOM 870 C CA . HIS A 1 110 ? 8.699 -1.174 -11.667 1.00 95.25 110 HIS A CA 1
ATOM 871 C C . HIS A 1 110 ? 7.474 -0.307 -11.356 1.00 95.25 110 HIS A C 1
ATOM 873 O O . HIS A 1 110 ? 6.641 -0.688 -10.534 1.00 95.25 110 HIS A O 1
ATOM 879 N N . LEU A 1 111 ? 7.326 0.831 -12.043 1.00 95.62 111 LEU A N 1
ATOM 880 C CA . LEU A 1 111 ? 6.170 1.709 -11.868 1.00 95.62 111 LEU A CA 1
ATOM 881 C C . LEU A 1 111 ? 4.860 1.036 -12.300 1.00 95.62 111 LEU A C 1
ATOM 883 O O . LEU A 1 111 ? 3.854 1.182 -11.612 1.00 95.62 111 LEU A O 1
ATOM 887 N N . GLN A 1 112 ? 4.854 0.292 -13.407 1.00 94.56 112 GLN A N 1
ATOM 888 C CA . GLN A 1 112 ? 3.674 -0.449 -13.863 1.00 94.56 112 GLN A CA 1
ATOM 889 C C . GLN A 1 112 ? 3.252 -1.519 -12.856 1.00 94.56 112 GLN A C 1
ATOM 891 O O . GLN A 1 112 ? 2.071 -1.599 -12.522 1.00 94.56 112 GLN A O 1
ATOM 896 N N . ALA A 1 113 ? 4.207 -2.283 -12.319 1.00 95.50 113 ALA A N 1
ATOM 897 C CA . ALA A 1 113 ? 3.934 -3.253 -11.262 1.00 95.50 113 ALA A CA 1
ATOM 898 C C . ALA A 1 113 ? 3.335 -2.577 -10.019 1.00 95.50 113 ALA A C 1
ATOM 900 O O . ALA A 1 113 ? 2.379 -3.077 -9.438 1.00 95.50 113 ALA A O 1
ATOM 901 N N . ALA A 1 114 ? 3.844 -1.403 -9.648 1.00 96.62 114 ALA A N 1
ATOM 902 C CA . ALA A 1 114 ? 3.340 -0.659 -8.504 1.00 96.62 114 ALA A CA 1
ATOM 903 C C . ALA A 1 114 ? 1.941 -0.059 -8.744 1.00 96.62 114 ALA A C 1
ATOM 905 O O . ALA A 1 114 ? 1.083 -0.135 -7.870 1.00 96.62 114 ALA A O 1
ATOM 906 N N . LYS A 1 115 ? 1.667 0.462 -9.950 1.00 96.06 115 LYS A N 1
ATOM 907 C CA . LYS A 1 115 ? 0.322 0.902 -10.353 1.00 96.06 115 LYS A CA 1
ATOM 908 C C . LYS A 1 115 ? -0.669 -0.254 -10.426 1.00 96.06 115 LYS A C 1
ATOM 910 O O . LYS A 1 115 ? -1.839 -0.042 -10.155 1.00 96.06 115 LYS A O 1
ATOM 915 N N . ARG A 1 116 ? -0.230 -1.471 -10.757 1.00 96.12 116 ARG A N 1
ATOM 916 C CA . ARG A 1 116 ? -1.103 -2.651 -10.734 1.00 96.12 116 ARG A CA 1
ATOM 917 C C . ARG A 1 116 ? -1.655 -2.932 -9.334 1.00 96.12 116 ARG A C 1
ATO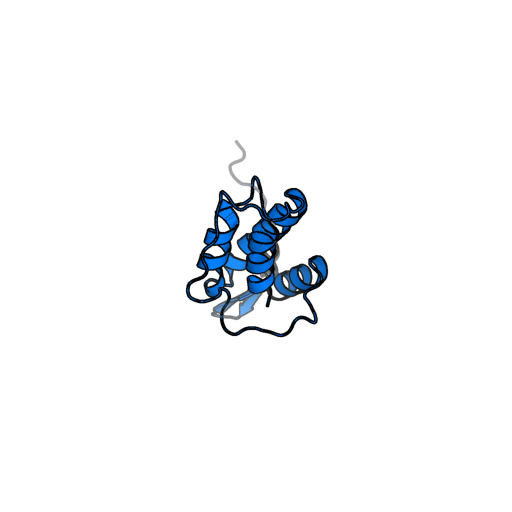M 919 O O . ARG A 1 116 ? -2.813 -3.298 -9.241 1.00 96.12 116 ARG A O 1
ATOM 926 N N . ILE A 1 117 ? -0.872 -2.716 -8.276 1.00 96.81 117 ILE A N 1
ATOM 927 C CA . ILE A 1 117 ? -1.325 -2.917 -6.885 1.00 96.81 117 ILE A CA 1
ATOM 928 C C . ILE A 1 117 ? -2.439 -1.929 -6.496 1.00 96.81 117 ILE A C 1
ATOM 930 O O . ILE A 1 117 ? -3.235 -2.219 -5.612 1.00 96.81 117 ILE A O 1
ATOM 934 N N . LEU A 1 118 ? -2.492 -0.763 -7.148 1.00 96.06 118 LEU A N 1
ATOM 935 C CA . LEU A 1 118 ? -3.558 0.227 -6.966 1.00 96.06 118 LEU A CA 1
ATOM 936 C C . LEU A 1 118 ? -4.846 -0.122 -7.727 1.00 96.06 118 LEU A C 1
ATOM 938 O O . LEU A 1 118 ? -5.813 0.623 -7.632 1.00 96.06 118 LEU A O 1
ATOM 942 N N . ARG A 1 119 ? -4.844 -1.192 -8.522 1.00 93.81 119 ARG A N 1
ATOM 943 C CA . ARG A 1 119 ? -6.023 -1.677 -9.240 1.00 93.81 119 ARG A CA 1
ATOM 944 C C . ARG A 1 119 ? -6.724 -2.770 -8.444 1.00 93.81 119 ARG A C 1
ATOM 946 O O . ARG A 1 119 ? -6.092 -3.357 -7.544 1.00 93.81 119 ARG A O 1
#

InterPro domains:
  IPR013103 Reverse transcriptase, RNA-dependent DNA polymerase [PF07727] (2-56)